Protein AF-A0A3B9GGD2-F1 (afdb_monomer)

pLDDT: mean 89.33, std 9.9, range [55.78, 98.44]

Secondary structure (DSSP, 8-state):
----SSPPSEEEEEEEEEEPPSS--EEE-TT-HHHHHHHHHHHHHHHTTSPP-GGGGS-PPEEEEEE-GGG-STT-EEEEE-SSEEEEEESSHHHHHHHHHHHHHHHHHHTTEEEEEEEEE--SSS------

Sequence (132 aa):
MYGLIPLPLQIHERKGRLALPANPLIEAAPGLEAERDLLQGWLRSALDKAPPTAVDSVPGPAIRLELDPSVGASEAYALSIGPDAVLLRGADAAGVARGAATLYQLALSEGRELPCLDIADAPRFAWRGFML

Structure (mmCIF, N/CA/C/O backbone):
data_AF-A0A3B9GGD2-F1
#
_entry.id   AF-A0A3B9GGD2-F1
#
loop_
_atom_site.group_PDB
_atom_site.id
_atom_site.type_symbol
_atom_site.label_atom_id
_atom_site.label_alt_id
_atom_site.label_comp_id
_atom_site.label_asym_id
_atom_site.label_entity_id
_atom_site.label_seq_id
_atom_site.pdbx_PDB_ins_code
_atom_site.Cartn_x
_atom_site.Cartn_y
_atom_site.Cartn_z
_atom_site.occupancy
_atom_site.B_iso_or_equiv
_atom_site.auth_seq_id
_atom_site.auth_comp_id
_atom_site.auth_asym_id
_atom_site.auth_atom_id
_atom_site.pdbx_PDB_model_num
ATOM 1 N N . MET A 1 1 ? -17.920 2.023 -1.122 1.00 60.16 1 MET A N 1
ATOM 2 C CA . MET A 1 1 ? -16.945 2.218 -2.219 1.00 60.16 1 MET A CA 1
ATOM 3 C C . MET A 1 1 ? -15.860 3.140 -1.683 1.00 60.16 1 MET A C 1
ATOM 5 O O . MET A 1 1 ? -16.203 4.236 -1.267 1.00 60.16 1 MET A O 1
ATOM 9 N N . TYR A 1 2 ? -14.605 2.687 -1.629 1.00 75.94 2 TYR A N 1
ATOM 10 C CA . TYR A 1 2 ? -13.500 3.294 -0.856 1.00 75.94 2 TYR A CA 1
ATOM 11 C C . TYR A 1 2 ? -12.937 4.627 -1.393 1.00 75.94 2 TYR A C 1
ATOM 13 O O . TYR A 1 2 ? -11.837 5.020 -1.031 1.00 75.94 2 TYR A O 1
ATOM 21 N N . GLY A 1 3 ? -13.651 5.313 -2.293 1.00 82.31 3 GLY A N 1
ATOM 22 C CA . GLY A 1 3 ? -13.265 6.644 -2.785 1.00 82.31 3 GLY A CA 1
ATOM 23 C C . GLY A 1 3 ? -11.907 6.738 -3.497 1.00 82.31 3 GLY A C 1
ATOM 24 O O . GLY A 1 3 ? -11.408 7.847 -3.653 1.00 82.31 3 GLY A O 1
ATOM 25 N N . LEU A 1 4 ? -11.316 5.611 -3.918 1.00 86.50 4 LEU A N 1
ATOM 26 C CA . LEU A 1 4 ? -9.989 5.575 -4.534 1.00 86.50 4 LEU A CA 1
ATOM 27 C C . LEU A 1 4 ? -9.993 6.223 -5.916 1.00 86.50 4 LEU A C 1
ATOM 29 O O . LEU A 1 4 ? -10.792 5.862 -6.786 1.00 86.50 4 LEU A O 1
ATOM 33 N N . ILE A 1 5 ? -9.077 7.170 -6.109 1.00 86.94 5 ILE A N 1
ATOM 34 C CA . ILE A 1 5 ? -8.894 7.880 -7.370 1.00 86.94 5 ILE A CA 1
ATOM 35 C C . ILE A 1 5 ? -7.399 7.902 -7.726 1.00 86.94 5 ILE A C 1
ATOM 37 O O . ILE A 1 5 ? -6.600 8.472 -6.979 1.00 86.94 5 ILE A O 1
ATOM 41 N N . PRO A 1 6 ? -7.009 7.380 -8.904 1.00 87.56 6 PRO A N 1
ATOM 42 C CA . PRO A 1 6 ? -7.816 6.594 -9.847 1.00 87.56 6 PRO A CA 1
ATOM 43 C C . PRO A 1 6 ? -8.337 5.279 -9.243 1.00 87.56 6 PRO A C 1
ATOM 45 O O . PRO A 1 6 ? -7.785 4.793 -8.261 1.00 87.56 6 PRO A O 1
ATOM 48 N N . LEU A 1 7 ? -9.385 4.698 -9.838 1.00 88.62 7 LEU A N 1
ATOM 49 C CA . LEU A 1 7 ? -9.885 3.391 -9.409 1.00 88.62 7 LEU A CA 1
ATOM 50 C C . LEU A 1 7 ? -8.860 2.301 -9.782 1.00 88.62 7 LEU A C 1
ATOM 52 O O . LEU A 1 7 ? -8.543 2.189 -10.971 1.00 88.62 7 LEU A O 1
ATOM 56 N N . PRO A 1 8 ? -8.383 1.496 -8.815 1.00 91.00 8 PRO A N 1
ATOM 57 C CA . PRO A 1 8 ? -7.488 0.379 -9.086 1.00 91.00 8 PRO A CA 1
ATOM 58 C C . PRO A 1 8 ? -8.088 -0.649 -10.043 1.00 91.00 8 PRO A C 1
ATOM 60 O O . PRO A 1 8 ? -9.307 -0.842 -10.079 1.00 91.00 8 PRO A O 1
ATOM 63 N N . LEU A 1 9 ? -7.226 -1.368 -10.765 1.00 92.00 9 LEU A N 1
ATOM 64 C CA . LEU A 1 9 ? -7.653 -2.460 -11.646 1.00 92.00 9 LEU A CA 1
ATOM 65 C C . LEU A 1 9 ? -8.409 -3.572 -10.904 1.00 92.00 9 LEU A C 1
ATOM 67 O O . LEU A 1 9 ? -9.387 -4.098 -11.438 1.00 92.00 9 LEU A O 1
ATOM 71 N N . GLN A 1 10 ? -7.960 -3.948 -9.704 1.00 94.12 10 GLN A N 1
ATOM 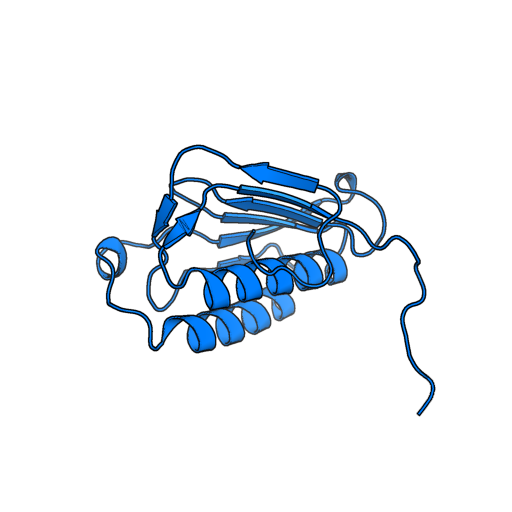72 C CA . GLN A 1 10 ? -8.587 -4.989 -8.890 1.00 94.12 10 GLN A CA 1
ATOM 73 C C . GLN A 1 10 ? -8.612 -4.597 -7.414 1.00 94.12 10 GLN A C 1
ATOM 75 O O . GLN A 1 10 ? -7.613 -4.127 -6.875 1.00 94.12 10 GLN A O 1
ATOM 80 N N . ILE A 1 11 ? -9.751 -4.838 -6.759 1.00 94.88 11 ILE A N 1
ATOM 81 C CA . ILE A 1 11 ? -9.921 -4.734 -5.306 1.00 94.88 11 ILE A CA 1
ATOM 82 C C . ILE A 1 11 ? -10.711 -5.956 -4.841 1.00 94.88 11 ILE A C 1
ATOM 84 O O . ILE A 1 11 ? -11.819 -6.198 -5.323 1.00 94.88 11 ILE A O 1
ATOM 88 N N . HIS A 1 12 ? -10.168 -6.696 -3.881 1.00 94.94 12 HIS A N 1
ATOM 89 C CA . HIS A 1 12 ? -10.846 -7.793 -3.206 1.00 94.94 12 HIS A CA 1
ATOM 90 C C . HIS A 1 12 ? -10.941 -7.508 -1.712 1.00 94.94 12 HIS A C 1
ATOM 92 O O . HIS A 1 12 ? -9.933 -7.333 -1.030 1.00 94.94 12 HIS A O 1
ATOM 98 N N . GLU A 1 13 ? -12.166 -7.485 -1.195 1.00 93.50 13 GLU A N 1
ATOM 99 C CA . GLU A 1 13 ? -12.402 -7.344 0.237 1.00 93.50 13 GLU A CA 1
ATOM 100 C C . GLU A 1 13 ? -12.120 -8.659 0.966 1.00 93.50 13 GLU A C 1
ATOM 102 O O . GLU A 1 13 ? -12.564 -9.737 0.559 1.00 93.50 13 GLU A O 1
ATOM 107 N N . ARG A 1 14 ? -11.399 -8.563 2.081 1.00 92.81 14 ARG A N 1
ATOM 108 C CA . ARG A 1 14 ? -11.162 -9.665 3.009 1.00 92.81 14 ARG A CA 1
ATOM 109 C C . ARG A 1 14 ? -11.870 -9.393 4.331 1.00 92.81 14 ARG A C 1
ATOM 111 O O . ARG A 1 14 ? -12.170 -8.262 4.697 1.00 92.81 14 ARG A O 1
ATOM 118 N N . LYS A 1 15 ? -12.155 -10.464 5.073 1.00 90.44 15 LYS A N 1
ATOM 119 C CA . LYS A 1 15 ? -12.754 -10.338 6.406 1.00 90.44 15 LYS A CA 1
ATOM 120 C C . LYS A 1 15 ? -11.738 -9.743 7.379 1.00 90.44 15 LYS A C 1
ATOM 122 O O . LYS A 1 15 ? -10.623 -10.248 7.481 1.00 90.44 15 LYS A O 1
ATOM 127 N N . GLY A 1 16 ? -12.172 -8.741 8.134 1.00 90.75 16 GLY A N 1
ATOM 128 C CA . GLY A 1 16 ? -11.392 -8.124 9.203 1.00 90.75 16 GLY A CA 1
ATOM 129 C C . GLY A 1 16 ? -11.084 -6.655 8.947 1.00 90.75 16 GLY A C 1
ATOM 130 O O . GLY A 1 16 ? -11.404 -6.102 7.892 1.00 90.75 16 GLY A O 1
ATOM 131 N N . ARG A 1 17 ? -10.482 -6.036 9.958 1.00 90.44 17 ARG A N 1
ATOM 132 C CA . ARG A 1 17 ? -9.943 -4.683 9.903 1.00 90.44 17 ARG A CA 1
ATOM 133 C C . ARG A 1 17 ? -8.564 -4.669 10.543 1.00 90.44 17 ARG A C 1
ATOM 135 O O . ARG A 1 17 ? -8.292 -5.473 11.432 1.00 90.44 17 ARG A O 1
ATOM 142 N N . LEU A 1 18 ? -7.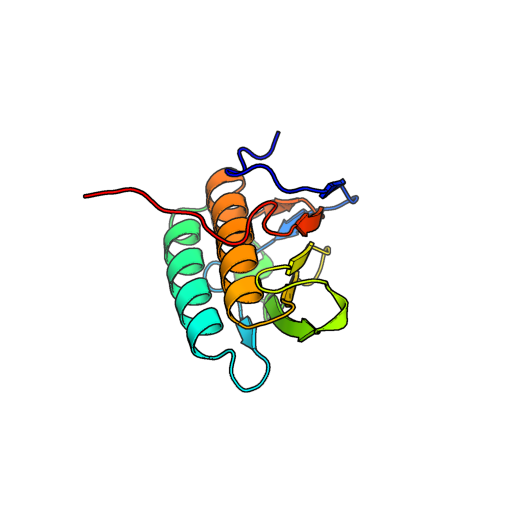733 -3.757 10.067 1.00 90.25 18 LEU A N 1
ATOM 143 C CA . LEU A 1 18 ? -6.423 -3.448 10.597 1.00 90.25 18 LEU A CA 1
ATOM 144 C C . LEU A 1 18 ? -6.478 -2.108 11.323 1.00 90.25 18 LEU A C 1
ATOM 146 O O . LEU A 1 18 ? -6.752 -1.073 10.713 1.00 90.25 18 LEU A O 1
ATOM 150 N N . ALA A 1 19 ? -6.137 -2.138 12.604 1.00 89.50 19 ALA A N 1
ATOM 151 C CA . ALA A 1 19 ? -5.945 -0.946 13.409 1.00 89.50 19 ALA A CA 1
ATOM 152 C C . ALA A 1 19 ? -4.524 -0.397 13.202 1.00 89.50 19 ALA A C 1
ATOM 154 O O . ALA A 1 19 ? -3.545 -1.049 13.566 1.00 89.50 19 ALA A O 1
ATOM 155 N N . LEU A 1 20 ? -4.394 0.808 12.647 1.00 87.31 20 LEU A N 1
ATOM 156 C CA . LEU A 1 20 ? -3.126 1.527 12.544 1.00 87.31 20 LEU A CA 1
ATOM 157 C C . LEU A 1 20 ? -2.908 2.426 13.774 1.00 87.31 20 LEU A C 1
ATOM 159 O O . LEU A 1 20 ? -3.826 3.154 14.171 1.00 87.31 20 LEU A O 1
ATOM 163 N N . PRO A 1 21 ? -1.702 2.421 14.374 1.00 85.81 21 PRO A N 1
ATOM 164 C CA . PRO A 1 21 ? -1.342 3.389 15.403 1.00 85.81 21 PRO A CA 1
ATOM 165 C C . PRO A 1 21 ? -1.155 4.778 14.780 1.00 85.81 21 PRO A C 1
ATOM 167 O O . PRO A 1 21 ? -1.034 4.921 13.561 1.00 85.81 21 PRO A O 1
ATOM 170 N N . ALA A 1 22 ? -1.061 5.813 15.616 1.00 82.69 22 ALA A N 1
ATOM 171 C CA . ALA A 1 22 ? -0.828 7.185 15.147 1.00 82.69 22 ALA A CA 1
ATOM 172 C C . ALA A 1 22 ? 0.456 7.331 14.303 1.00 82.69 22 ALA A C 1
ATOM 174 O O . ALA A 1 22 ? 0.532 8.168 13.403 1.00 82.69 22 ALA A O 1
ATOM 175 N N . ASN A 1 23 ? 1.467 6.512 14.603 1.00 84.81 23 ASN A N 1
ATOM 176 C CA . ASN A 1 23 ? 2.745 6.488 13.907 1.00 84.81 23 ASN A CA 1
ATOM 177 C C . ASN A 1 23 ? 3.139 5.034 13.586 1.00 84.81 23 ASN A C 1
ATOM 179 O O . ASN A 1 23 ? 3.837 4.407 14.386 1.00 84.81 23 ASN A O 1
ATOM 183 N N . PRO A 1 24 ? 2.662 4.471 12.461 1.00 86.56 24 PRO A N 1
ATOM 184 C CA . PRO A 1 24 ? 2.970 3.095 12.090 1.00 86.56 24 PRO A CA 1
ATOM 185 C C . PRO A 1 24 ? 4.454 2.931 11.761 1.00 86.56 24 PRO A C 1
ATOM 187 O O . PRO A 1 24 ? 5.097 3.851 11.250 1.00 86.56 24 PRO A O 1
ATOM 190 N N . LEU A 1 25 ? 4.989 1.747 12.064 1.00 89.31 25 LEU A N 1
ATOM 191 C CA . LEU A 1 25 ? 6.336 1.355 11.669 1.00 89.31 25 LEU A CA 1
ATOM 192 C C . LEU A 1 25 ? 6.319 0.931 10.200 1.00 89.31 25 LEU A C 1
ATOM 194 O O . LEU A 1 25 ? 5.560 0.036 9.820 1.00 89.31 25 LEU A O 1
ATOM 198 N N . ILE A 1 26 ? 7.177 1.556 9.396 1.00 93.44 26 ILE A N 1
ATOM 199 C CA . ILE A 1 26 ? 7.342 1.227 7.983 1.00 93.44 26 ILE A CA 1
ATOM 200 C C . ILE A 1 26 ? 8.731 0.624 7.775 1.00 93.44 26 ILE A C 1
ATOM 202 O O . ILE A 1 26 ? 9.752 1.300 7.910 1.00 93.44 26 ILE A O 1
ATOM 206 N N . GLU A 1 27 ? 8.756 -0.660 7.443 1.00 94.06 27 GLU A N 1
ATOM 207 C CA . GLU A 1 27 ? 9.948 -1.396 7.035 1.00 94.06 27 GLU A CA 1
ATOM 208 C C . GLU A 1 27 ? 10.058 -1.328 5.513 1.00 94.06 27 GLU A C 1
ATOM 210 O O . GLU A 1 27 ? 9.092 -1.602 4.804 1.00 94.06 27 GLU A O 1
ATOM 215 N N . ALA A 1 28 ? 11.228 -0.973 4.994 1.00 94.56 28 ALA A N 1
ATOM 216 C CA . ALA A 1 28 ? 11.454 -0.874 3.560 1.00 94.56 28 ALA A CA 1
ATOM 217 C C . ALA A 1 28 ? 12.667 -1.702 3.149 1.00 94.56 28 ALA A C 1
ATOM 219 O O . ALA A 1 28 ? 13.688 -1.706 3.841 1.00 94.56 28 ALA A O 1
ATOM 220 N N . ALA A 1 29 ? 12.547 -2.404 2.023 1.00 93.81 29 ALA A N 1
ATOM 221 C CA . ALA A 1 29 ? 13.679 -3.048 1.376 1.00 93.81 29 ALA A CA 1
ATOM 222 C C . ALA A 1 29 ? 14.730 -2.000 0.938 1.00 93.81 29 ALA A C 1
ATOM 224 O O . ALA A 1 29 ? 14.379 -0.835 0.722 1.00 93.81 29 ALA A O 1
ATOM 225 N N . PRO A 1 30 ? 16.011 -2.389 0.78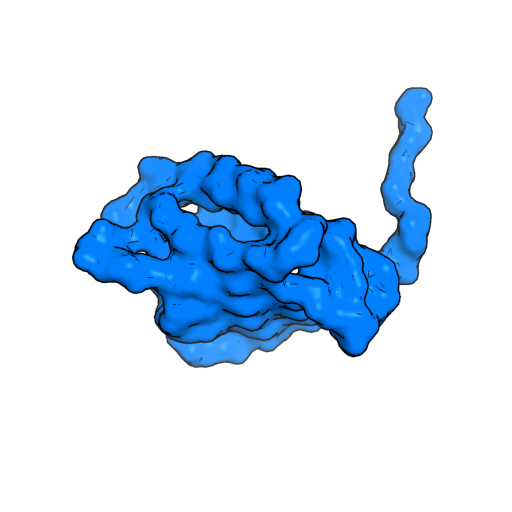4 1.00 93.06 30 PRO A N 1
ATOM 226 C CA . PRO A 1 30 ? 17.061 -1.471 0.343 1.00 93.06 30 PRO A CA 1
ATOM 227 C C . PRO A 1 30 ? 16.705 -0.782 -0.981 1.00 93.06 30 PRO A C 1
ATOM 229 O O . PRO A 1 30 ? 16.321 -1.455 -1.939 1.00 93.06 30 PRO A O 1
ATOM 232 N N . GLY A 1 31 ? 16.859 0.542 -1.042 1.00 93.25 31 GLY A N 1
ATOM 233 C CA . GLY A 1 31 ? 16.524 1.348 -2.221 1.00 93.25 31 GLY A CA 1
ATOM 234 C C . GLY A 1 31 ? 15.096 1.907 -2.248 1.00 93.25 31 GLY A C 1
ATOM 235 O O . GLY A 1 31 ? 14.741 2.552 -3.231 1.00 93.25 31 GLY A O 1
ATOM 236 N N . LEU A 1 32 ? 14.292 1.672 -1.203 1.00 96.38 32 LEU A N 1
ATOM 237 C CA . LEU A 1 32 ? 12.942 2.234 -1.021 1.00 96.38 32 LEU A CA 1
ATOM 238 C C . LEU A 1 32 ? 12.863 3.244 0.140 1.00 96.38 32 LEU A C 1
ATOM 240 O O . LEU A 1 32 ? 11.796 3.491 0.708 1.00 96.38 32 LEU A O 1
ATOM 244 N N . GLU A 1 33 ? 13.997 3.807 0.562 1.00 96.00 33 GLU A N 1
ATOM 245 C CA . GLU A 1 33 ? 14.061 4.713 1.712 1.00 96.00 33 GLU A CA 1
ATOM 246 C C . GLU A 1 33 ? 13.260 6.001 1.469 1.00 96.00 33 GLU A C 1
ATOM 248 O O . GLU A 1 33 ? 12.613 6.510 2.387 1.00 96.00 33 GLU A O 1
ATOM 253 N N . ALA A 1 34 ? 13.250 6.497 0.229 1.00 96.25 34 ALA A N 1
ATOM 254 C CA . ALA A 1 34 ? 12.485 7.679 -0.154 1.00 96.25 34 ALA A CA 1
ATOM 255 C C . ALA A 1 34 ? 10.971 7.420 -0.094 1.00 96.25 34 ALA A C 1
ATOM 257 O O . ALA A 1 34 ? 10.226 8.231 0.457 1.00 96.25 34 ALA A O 1
ATOM 258 N N . GLU A 1 35 ? 10.515 6.276 -0.608 1.00 97.38 35 GLU A N 1
ATOM 259 C CA . GLU A 1 35 ? 9.111 5.859 -0.580 1.00 97.38 35 GLU A CA 1
ATOM 260 C C . GLU A 1 35 ? 8.631 5.625 0.854 1.00 97.38 35 GLU A C 1
ATOM 262 O O . GLU A 1 35 ? 7.515 6.022 1.200 1.00 97.38 35 GLU A O 1
ATOM 267 N N . ARG A 1 36 ? 9.488 5.049 1.708 1.00 95.94 36 ARG A N 1
ATOM 268 C CA . ARG A 1 36 ? 9.233 4.923 3.148 1.00 95.94 36 ARG A CA 1
ATOM 269 C C . ARG A 1 36 ? 8.991 6.286 3.786 1.00 95.94 36 ARG A C 1
ATOM 271 O O . ARG A 1 36 ? 7.984 6.459 4.465 1.00 95.94 36 ARG A O 1
ATOM 278 N N . ASP A 1 37 ? 9.896 7.241 3.587 1.00 95.81 37 ASP A N 1
ATOM 279 C CA . ASP A 1 37 ? 9.813 8.561 4.229 1.00 95.81 37 ASP A CA 1
ATOM 280 C C . ASP A 1 37 ? 8.603 9.362 3.760 1.00 95.81 37 ASP A C 1
ATOM 282 O O . ASP A 1 37 ? 7.912 10.003 4.559 1.00 95.81 37 ASP A O 1
ATOM 286 N N . LEU A 1 38 ? 8.310 9.272 2.466 1.00 96.19 38 LEU A N 1
ATOM 287 C CA . LEU A 1 38 ? 7.127 9.857 1.859 1.00 96.19 38 LEU A CA 1
ATOM 288 C C . LEU A 1 38 ? 5.844 9.259 2.454 1.00 96.19 38 LEU A C 1
ATOM 290 O O . LEU A 1 38 ? 4.975 10.012 2.906 1.00 96.19 38 LEU A O 1
ATOM 294 N N . LEU A 1 39 ? 5.748 7.929 2.547 1.00 95.94 39 LEU A N 1
ATOM 295 C CA . LEU A 1 39 ? 4.593 7.265 3.150 1.00 95.94 39 LEU A CA 1
ATOM 296 C C . LEU A 1 39 ? 4.466 7.588 4.645 1.00 95.94 39 LEU A C 1
ATOM 298 O O . LEU A 1 39 ? 3.360 7.858 5.113 1.00 95.94 39 LEU A O 1
ATOM 302 N N . GLN A 1 40 ? 5.577 7.634 5.388 1.00 94.25 40 GLN A N 1
ATOM 303 C CA . GLN A 1 40 ? 5.579 8.006 6.804 1.00 94.25 40 GLN A CA 1
ATOM 304 C C . GLN A 1 40 ? 5.000 9.411 7.003 1.00 94.25 40 GLN A C 1
ATOM 306 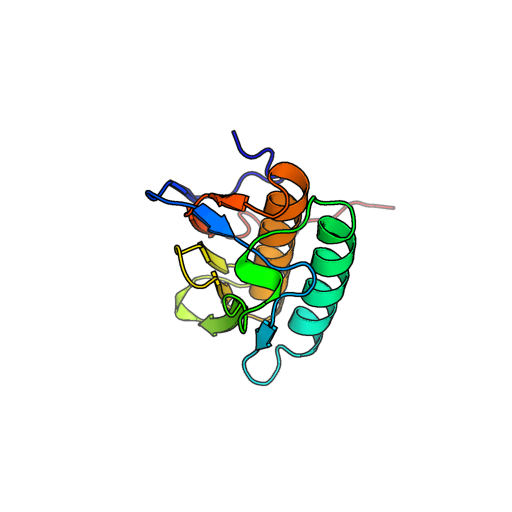O O . GLN A 1 40 ? 4.148 9.621 7.868 1.00 94.25 40 GLN A O 1
ATOM 311 N N . GLY A 1 41 ? 5.439 10.378 6.191 1.00 94.12 41 GLY A N 1
ATOM 312 C CA . GLY A 1 41 ? 4.949 11.754 6.246 1.00 94.12 41 GLY A CA 1
ATOM 313 C C . GLY A 1 41 ? 3.452 11.854 5.951 1.00 94.12 41 GLY A C 1
ATOM 314 O O . GLY A 1 41 ? 2.719 12.529 6.680 1.00 94.12 41 GLY A O 1
ATOM 315 N N . TRP A 1 42 ? 2.991 11.143 4.921 1.00 95.00 42 TRP A N 1
ATOM 316 C CA . TRP A 1 42 ? 1.584 11.090 4.532 1.00 95.00 42 TRP A CA 1
ATOM 317 C C . TRP A 1 42 ? 0.697 10.442 5.594 1.00 95.00 42 TRP A C 1
ATOM 319 O O . TRP A 1 42 ? -0.292 11.051 6.006 1.00 95.00 42 TRP A O 1
ATOM 329 N N . LEU A 1 43 ? 1.060 9.258 6.094 1.00 92.62 43 LEU A N 1
ATOM 330 C CA . LEU A 1 43 ? 0.275 8.563 7.117 1.00 92.62 43 LEU A CA 1
ATOM 331 C C . LEU A 1 43 ? 0.227 9.350 8.420 1.00 92.62 43 LEU A C 1
ATOM 333 O O . LEU A 1 43 ? -0.852 9.511 8.982 1.00 92.62 43 LEU A O 1
ATOM 337 N N . ARG A 1 44 ? 1.349 9.935 8.856 1.00 90.38 44 ARG A N 1
ATOM 338 C CA . ARG A 1 44 ? 1.349 10.807 10.035 1.00 90.38 44 ARG A CA 1
ATOM 339 C C . ARG A 1 44 ? 0.359 11.955 9.854 1.00 90.38 44 ARG A C 1
ATOM 341 O O . ARG A 1 44 ? -0.441 12.212 10.742 1.00 90.38 44 ARG A O 1
ATOM 348 N N . SER A 1 45 ? 0.364 12.607 8.690 1.00 90.31 45 SER A N 1
ATOM 349 C CA . SER A 1 45 ? -0.569 13.702 8.410 1.00 90.31 45 SER A CA 1
ATOM 350 C C . SER A 1 45 ? -2.035 13.259 8.330 1.00 90.31 45 SER A C 1
ATOM 352 O O . SER A 1 45 ? -2.906 14.050 8.689 1.00 90.31 45 SER A O 1
ATOM 354 N N . ALA A 1 46 ? -2.330 12.057 7.829 1.00 89.50 46 ALA A N 1
ATOM 355 C CA . ALA A 1 46 ? -3.698 11.536 7.765 1.00 89.50 46 ALA A CA 1
ATOM 356 C C . ALA A 1 46 ? -4.229 11.121 9.146 1.00 89.50 46 ALA A C 1
ATOM 358 O O . ALA A 1 46 ? -5.395 11.357 9.454 1.00 89.50 46 ALA A O 1
ATOM 359 N N . LEU A 1 47 ? -3.381 10.509 9.977 1.00 87.69 47 LEU A N 1
ATOM 360 C CA . LEU A 1 47 ? -3.798 9.837 11.211 1.00 87.69 47 LEU A CA 1
ATOM 361 C C . LEU A 1 47 ? -3.701 10.713 12.472 1.00 87.69 47 LEU A C 1
ATOM 363 O O . LEU A 1 47 ? -4.263 10.338 13.506 1.00 87.69 47 LEU A O 1
ATOM 367 N N . ASP A 1 48 ? -3.045 11.878 12.399 1.00 84.00 48 ASP A N 1
ATOM 368 C CA . ASP A 1 48 ? -2.838 12.807 13.528 1.00 84.00 48 ASP A CA 1
ATOM 369 C C . ASP A 1 48 ? -4.151 13.245 14.203 1.00 84.00 48 ASP A C 1
ATOM 371 O O . ASP A 1 48 ? -4.223 13.407 15.417 1.00 84.00 48 ASP A O 1
ATOM 375 N N . LYS A 1 49 ? -5.231 13.376 13.424 1.00 74.69 49 LYS A N 1
ATOM 376 C CA . LYS A 1 49 ? -6.550 13.821 13.913 1.00 74.69 49 LYS A CA 1
ATOM 377 C C . LYS A 1 49 ? -7.534 12.683 14.184 1.00 74.69 49 LYS A C 1
ATOM 379 O O . LYS A 1 49 ? -8.663 12.944 14.596 1.00 74.69 49 LYS A O 1
ATOM 384 N N . ALA A 1 50 ? -7.143 11.442 13.913 1.00 74.69 50 ALA A N 1
ATOM 385 C CA . ALA A 1 50 ? -8.005 10.289 14.124 1.00 74.69 50 ALA A CA 1
ATOM 386 C C . ALA A 1 50 ? -8.023 9.885 15.614 1.00 74.69 50 ALA A C 1
ATOM 388 O O . ALA A 1 50 ? -7.024 10.083 16.310 1.00 74.69 50 ALA A O 1
ATOM 389 N N . PRO A 1 51 ? -9.147 9.342 16.122 1.00 74.44 51 PRO A N 1
ATOM 390 C CA . PRO A 1 51 ? -9.260 8.933 17.520 1.00 74.44 51 PRO A CA 1
ATOM 391 C C . PRO A 1 51 ? -8.198 7.878 17.884 1.00 74.44 51 PRO A C 1
ATOM 393 O O . PRO A 1 51 ? -7.816 7.092 17.019 1.00 74.44 51 PRO A O 1
ATOM 396 N N . PRO A 1 52 ? -7.719 7.847 19.141 1.00 69.56 52 PRO A N 1
ATOM 397 C CA . PRO A 1 52 ? -6.721 6.879 19.587 1.00 69.56 52 PRO A CA 1
ATOM 398 C C . PRO A 1 52 ? -7.220 5.440 19.450 1.00 69.56 52 PRO A C 1
ATOM 400 O O . PRO A 1 52 ? -8.406 5.164 19.648 1.00 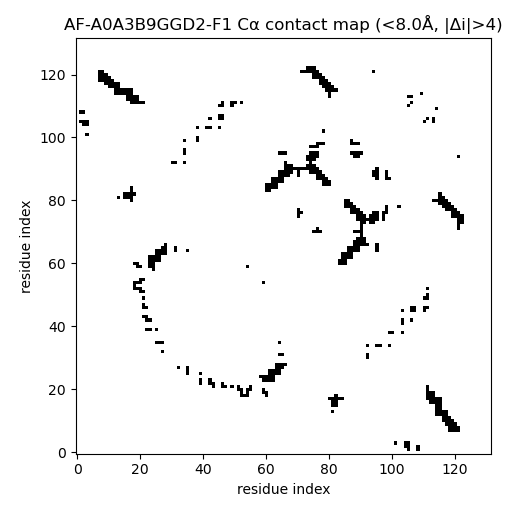69.56 52 PRO A O 1
ATOM 403 N N . THR A 1 53 ? -6.298 4.523 19.158 1.00 68.50 53 THR A N 1
ATOM 404 C CA . THR A 1 53 ? -6.605 3.103 18.941 1.00 68.50 53 THR A CA 1
ATOM 405 C C . THR A 1 53 ? -5.841 2.251 19.952 1.00 68.50 53 THR A C 1
ATOM 407 O O . THR A 1 53 ? -4.756 2.619 20.395 1.00 68.50 53 THR A O 1
ATOM 410 N N . ALA A 1 54 ? -6.361 1.071 20.306 1.00 65.69 54 ALA A N 1
ATOM 411 C CA . ALA A 1 54 ? -5.732 0.192 21.303 1.00 65.69 54 ALA A CA 1
ATOM 412 C C . ALA A 1 54 ? -4.300 -0.264 20.931 1.00 65.69 54 ALA A C 1
ATOM 414 O O . ALA A 1 54 ? -3.531 -0.664 21.804 1.00 65.69 54 ALA A O 1
ATOM 415 N N . VAL A 1 55 ? -3.928 -0.173 19.649 1.00 67.31 55 VAL A N 1
ATOM 416 C CA . VAL A 1 55 ? -2.594 -0.511 19.125 1.00 67.31 55 VAL A CA 1
ATOM 417 C C . VAL A 1 55 ? -1.520 0.548 19.397 1.00 67.31 55 VAL A C 1
ATOM 419 O O . VAL A 1 55 ? -0.351 0.273 19.166 1.00 67.31 55 VAL A O 1
ATOM 422 N N . ASP A 1 56 ? -1.863 1.719 19.948 1.00 61.75 56 ASP A N 1
ATOM 423 C CA . ASP A 1 56 ? -0.874 2.753 20.304 1.00 61.75 56 ASP A CA 1
ATOM 424 C C . ASP A 1 56 ? 0.082 2.303 21.446 1.00 61.75 56 ASP A C 1
ATOM 426 O O . ASP A 1 56 ? 1.086 2.960 21.711 1.00 61.75 56 ASP A O 1
ATOM 430 N N . SER A 1 57 ? -0.209 1.180 22.124 1.00 55.78 57 SER A N 1
ATOM 431 C CA . SER A 1 57 ? 0.570 0.631 23.257 1.00 55.78 57 SER A CA 1
ATOM 432 C C . SER A 1 57 ? 1.388 -0.632 22.937 1.00 55.78 57 SER A C 1
ATOM 434 O O . SER A 1 57 ? 2.080 -1.153 23.811 1.00 55.78 57 SER A O 1
ATOM 436 N N . VAL A 1 58 ? 1.304 -1.149 21.711 1.00 58.91 58 VAL A N 1
ATOM 437 C CA . VAL A 1 58 ? 2.000 -2.365 21.249 1.00 58.91 58 VAL A CA 1
ATOM 438 C C . VAL A 1 58 ? 2.834 -1.972 20.025 1.00 58.91 58 VAL A C 1
ATOM 440 O O . VAL A 1 58 ? 2.426 -1.051 19.319 1.00 58.91 58 VAL A O 1
ATOM 443 N N . PRO A 1 59 ? 3.996 -2.597 19.740 1.00 56.19 59 PRO A N 1
ATOM 444 C CA . PRO A 1 59 ? 4.638 -2.442 18.435 1.00 56.19 59 PRO A CA 1
ATOM 445 C C . PRO A 1 59 ? 3.605 -2.742 17.343 1.00 56.19 59 PRO A C 1
ATOM 447 O O . PRO A 1 59 ? 3.157 -3.878 17.199 1.00 56.19 59 PRO A O 1
ATOM 450 N N . GLY A 1 60 ? 3.145 -1.680 16.680 1.00 60.19 60 GLY A N 1
ATOM 451 C CA . GLY A 1 60 ? 2.006 -1.731 15.775 1.00 60.19 60 GLY A CA 1
ATOM 452 C C . GLY A 1 60 ? 2.271 -2.604 14.548 1.00 60.19 60 GLY A C 1
ATOM 453 O O . GLY A 1 60 ? 3.416 -2.985 14.292 1.00 60.19 60 GLY A O 1
ATOM 454 N N . PRO A 1 61 ? 1.222 -2.911 13.773 1.00 65.88 61 PRO A N 1
ATOM 455 C CA . PRO A 1 61 ? 1.346 -3.692 12.551 1.00 65.88 61 PRO A CA 1
ATOM 456 C C . PRO A 1 61 ? 2.404 -3.093 11.622 1.00 65.88 61 PRO A C 1
ATOM 458 O O . PRO A 1 61 ? 2.377 -1.897 11.319 1.00 65.88 61 PRO A O 1
ATOM 461 N N . ALA A 1 62 ? 3.345 -3.929 11.183 1.00 81.62 62 ALA A N 1
ATOM 462 C CA . ALA A 1 62 ? 4.406 -3.500 10.285 1.00 81.62 62 ALA A CA 1
ATOM 463 C C . ALA A 1 62 ? 3.830 -3.263 8.885 1.00 81.62 62 ALA A C 1
ATOM 465 O O . ALA A 1 62 ? 3.163 -4.134 8.316 1.00 81.62 62 ALA A O 1
ATOM 466 N N . ILE A 1 63 ? 4.103 -2.085 8.330 1.00 94.12 63 ILE A N 1
ATOM 467 C CA . ILE A 1 63 ? 3.913 -1.812 6.909 1.00 94.12 63 ILE A CA 1
ATOM 468 C C . ILE A 1 63 ? 5.227 -2.169 6.223 1.00 94.12 63 ILE A C 1
ATOM 470 O O . ILE A 1 63 ? 6.250 -1.552 6.507 1.00 94.12 63 ILE A O 1
ATOM 474 N N . ARG A 1 64 ? 5.216 -3.164 5.339 1.00 96.69 64 ARG A N 1
ATOM 475 C CA . ARG A 1 64 ? 6.410 -3.615 4.616 1.00 96.69 64 ARG A CA 1
ATOM 476 C C . ARG A 1 64 ? 6.376 -3.166 3.169 1.00 96.69 64 ARG A C 1
ATOM 478 O O . ARG A 1 64 ? 5.397 -3.428 2.471 1.00 96.69 64 ARG A O 1
ATOM 485 N N . LEU A 1 65 ? 7.452 -2.523 2.733 1.00 97.81 65 LEU A N 1
ATOM 486 C CA . LEU A 1 65 ? 7.676 -2.101 1.356 1.00 97.81 65 LEU A CA 1
ATOM 487 C C . LEU A 1 65 ? 8.718 -3.014 0.712 1.00 97.81 65 LEU A C 1
ATOM 489 O O . LEU A 1 65 ? 9.855 -3.099 1.178 1.00 97.81 65 LEU A O 1
ATOM 493 N N . GLU A 1 66 ? 8.330 -3.684 -0.365 1.00 97.62 66 GLU A N 1
ATOM 494 C CA . GLU A 1 66 ? 9.160 -4.652 -1.079 1.00 97.62 66 GLU A CA 1
ATOM 495 C C . GLU A 1 66 ? 9.190 -4.344 -2.582 1.00 97.62 66 GLU A C 1
ATOM 497 O O . GLU A 1 66 ? 8.217 -3.856 -3.164 1.00 97.62 66 GLU A O 1
ATOM 502 N N . LEU A 1 67 ? 10.315 -4.672 -3.219 1.00 97.50 67 LEU A N 1
ATOM 503 C CA . LEU A 1 67 ? 10.422 -4.730 -4.672 1.00 97.50 67 LEU A CA 1
ATOM 504 C C . LEU A 1 67 ? 10.168 -6.160 -5.132 1.00 97.50 67 LEU A C 1
ATOM 506 O O . LEU A 1 67 ? 10.836 -7.092 -4.686 1.00 97.50 67 LEU A O 1
ATOM 510 N N . ASP A 1 68 ? 9.229 -6.315 -6.053 1.00 96.69 68 ASP A N 1
ATOM 511 C CA . ASP A 1 68 ? 8.916 -7.590 -6.678 1.00 96.69 68 ASP A CA 1
ATOM 512 C C . ASP A 1 68 ? 8.612 -7.365 -8.167 1.00 96.69 68 ASP A C 1
ATOM 514 O O . ASP A 1 68 ? 7.477 -7.048 -8.534 1.00 96.69 68 ASP A O 1
ATOM 518 N N . PRO A 1 69 ? 9.611 -7.551 -9.051 1.00 93.12 69 PRO A N 1
ATOM 519 C CA . PRO A 1 69 ? 9.432 -7.396 -10.492 1.00 93.12 69 PRO A CA 1
ATOM 520 C C . PRO A 1 69 ? 8.374 -8.331 -11.096 1.00 93.12 69 PRO A C 1
ATOM 522 O O . PRO A 1 69 ? 7.934 -8.101 -12.220 1.00 93.12 69 PRO A O 1
ATOM 525 N N . SER A 1 70 ? 7.957 -9.389 -10.388 1.00 94.44 70 SER A N 1
ATOM 526 C CA . SER A 1 70 ? 6.905 -10.296 -10.861 1.00 94.44 70 SER A CA 1
ATOM 527 C C . SER A 1 70 ? 5.492 -9.718 -10.722 1.00 94.44 70 SER A C 1
ATOM 529 O O . SER A 1 70 ? 4.563 -10.237 -11.341 1.00 94.44 70 SER A O 1
ATOM 531 N N . VAL A 1 71 ? 5.331 -8.616 -9.977 1.00 92.56 71 VAL A N 1
ATOM 532 C CA . VAL A 1 71 ? 4.051 -7.907 -9.804 1.00 92.56 71 VAL A CA 1
ATOM 533 C C . VAL A 1 71 ? 3.514 -7.367 -11.130 1.00 92.56 71 VAL A C 1
ATOM 535 O O . VAL A 1 71 ? 2.299 -7.324 -11.324 1.00 92.56 71 VAL A O 1
ATOM 538 N N . GLY A 1 72 ? 4.388 -6.978 -12.063 1.00 92.50 72 GLY A N 1
ATOM 539 C CA . GLY A 1 72 ? 3.961 -6.550 -13.391 1.00 92.50 72 GLY A CA 1
ATOM 540 C C . GLY A 1 72 ? 4.923 -5.593 -14.084 1.00 92.50 72 GLY A C 1
ATOM 541 O O . GLY A 1 72 ? 6.135 -5.639 -13.897 1.00 92.50 72 GLY A O 1
ATOM 542 N N . ALA A 1 73 ? 4.357 -4.738 -14.937 1.00 92.56 73 ALA A N 1
ATOM 543 C CA . ALA A 1 73 ? 5.099 -3.697 -15.640 1.00 92.56 73 ALA A CA 1
ATOM 544 C C . ALA A 1 73 ? 5.531 -2.564 -14.692 1.00 92.56 73 ALA A C 1
ATOM 546 O O . ALA A 1 73 ? 5.109 -2.506 -13.540 1.00 92.56 73 ALA A O 1
ATOM 547 N N . SER A 1 74 ? 6.345 -1.638 -15.203 1.00 93.38 74 SER A N 1
ATOM 548 C CA . SER A 1 74 ? 6.748 -0.438 -14.462 1.00 93.38 74 SER A CA 1
ATOM 549 C C . SER A 1 74 ? 5.540 0.292 -13.859 1.00 93.38 74 SER A C 1
ATOM 551 O O . SER A 1 74 ? 4.468 0.349 -14.467 1.00 93.38 74 SER A O 1
ATOM 553 N N . GLU A 1 75 ? 5.715 0.809 -12.644 1.00 94.38 75 GLU A N 1
ATOM 554 C CA . GLU A 1 75 ? 4.678 1.409 -11.794 1.00 94.38 75 GLU A CA 1
ATOM 555 C C . GLU A 1 75 ? 3.541 0.476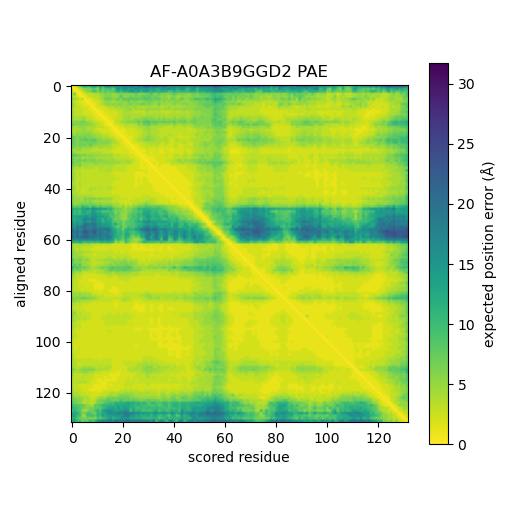 -11.320 1.00 94.38 75 GLU A C 1
ATOM 557 O O . GLU A 1 75 ? 2.616 0.945 -10.649 1.00 94.38 75 GLU A O 1
ATOM 562 N N . ALA A 1 76 ? 3.570 -0.826 -11.628 1.00 96.94 76 ALA A N 1
ATOM 563 C CA . ALA A 1 76 ? 2.604 -1.777 -11.078 1.00 96.94 76 ALA A CA 1
ATOM 564 C C . ALA A 1 76 ? 2.852 -2.027 -9.585 1.00 96.94 76 ALA A C 1
ATOM 566 O O . ALA A 1 76 ? 4.001 -2.060 -9.130 1.00 96.94 76 ALA A O 1
ATOM 567 N N . TYR A 1 77 ? 1.776 -2.247 -8.829 1.00 98.06 77 TYR A N 1
ATOM 568 C CA . TYR A 1 77 ? 1.856 -2.599 -7.416 1.00 98.06 77 TYR A CA 1
ATOM 569 C C . TYR A 1 77 ? 0.777 -3.592 -6.980 1.00 98.06 77 TYR A C 1
ATOM 571 O O . TYR A 1 77 ? -0.304 -3.684 -7.565 1.00 98.06 77 TYR A O 1
ATOM 579 N N . ALA A 1 78 ? 1.081 -4.303 -5.898 1.00 98.06 78 ALA A N 1
ATOM 580 C CA . ALA A 1 78 ? 0.165 -5.142 -5.147 1.00 98.06 78 ALA A CA 1
ATOM 581 C C . ALA A 1 78 ? 0.183 -4.710 -3.673 1.00 98.06 78 ALA A C 1
ATOM 583 O O . ALA A 1 78 ? 1.238 -4.680 -3.038 1.00 98.06 78 ALA A O 1
ATOM 584 N N . LEU A 1 79 ? -0.985 -4.365 -3.137 1.00 98.00 79 LEU A N 1
ATOM 585 C CA . LEU A 1 79 ? -1.186 -3.948 -1.753 1.00 98.00 79 LEU A CA 1
ATOM 586 C C . LEU A 1 79 ? -2.090 -4.957 -1.044 1.00 98.00 79 LEU A C 1
ATOM 588 O O . LEU A 1 79 ? -3.254 -5.116 -1.402 1.00 98.00 79 LEU A O 1
ATOM 592 N N . SER A 1 80 ? -1.562 -5.589 -0.003 1.00 97.62 80 SER A N 1
ATOM 593 C CA . SER A 1 80 ? -2.288 -6.514 0.861 1.00 97.62 80 SER A CA 1
ATOM 594 C C . SER A 1 80 ? -2.389 -5.942 2.270 1.00 97.62 80 SER A C 1
ATOM 596 O O . SER A 1 80 ? -1.382 -5.766 2.952 1.00 97.62 80 SER A O 1
ATOM 598 N N . ILE A 1 81 ? -3.613 -5.696 2.725 1.00 96.06 81 ILE A N 1
ATOM 599 C CA . ILE A 1 81 ? -3.938 -5.286 4.093 1.00 96.06 81 ILE A CA 1
ATOM 600 C C . ILE A 1 81 ? -4.523 -6.509 4.800 1.00 96.06 81 ILE A C 1
ATOM 602 O O . ILE A 1 81 ? -5.638 -6.943 4.503 1.00 96.06 81 ILE A O 1
ATOM 606 N N . GLY A 1 82 ? -3.735 -7.102 5.693 1.00 93.00 82 GLY A N 1
ATOM 607 C CA . GLY A 1 82 ? -4.168 -8.172 6.589 1.00 93.00 82 GLY A CA 1
ATOM 608 C C . GLY A 1 82 ? -4.555 -7.632 7.969 1.00 93.00 82 GLY A C 1
ATOM 609 O O . GLY A 1 82 ? -4.402 -6.442 8.216 1.00 93.00 82 GLY A O 1
ATOM 610 N N . PRO A 1 83 ? -5.012 -8.499 8.889 1.00 88.44 83 PRO A N 1
ATOM 611 C CA . PRO A 1 83 ? -5.406 -8.087 10.240 1.00 88.44 83 PRO A CA 1
ATOM 612 C C . PRO A 1 83 ? -4.228 -7.629 11.116 1.00 88.44 83 PRO A C 1
ATOM 614 O O . PRO A 1 83 ? -4.447 -6.875 12.056 1.00 88.44 83 PRO A O 1
ATOM 617 N N . ASP A 1 84 ? -2.997 -8.045 10.788 1.00 87.12 84 ASP A N 1
ATOM 618 C CA . ASP A 1 84 ? -1.801 -7.801 11.613 1.00 87.12 84 ASP A CA 1
ATOM 619 C C . ASP A 1 84 ? -0.682 -7.030 10.889 1.00 87.12 84 ASP A C 1
ATOM 621 O O . ASP A 1 84 ? 0.311 -6.653 11.509 1.00 87.12 84 ASP A O 1
ATOM 625 N N . ALA A 1 85 ? -0.777 -6.839 9.569 1.00 91.44 85 ALA A N 1
ATOM 626 C CA . ALA A 1 85 ? 0.281 -6.216 8.775 1.00 91.44 85 ALA A CA 1
ATOM 627 C C . ALA A 1 85 ? -0.236 -5.693 7.432 1.00 91.44 85 ALA A C 1
ATOM 629 O O . ALA A 1 85 ? -1.222 -6.200 6.883 1.00 91.44 85 ALA A O 1
ATOM 630 N N . VAL A 1 86 ? 0.497 -4.729 6.873 1.00 96.00 86 VAL A N 1
ATOM 631 C CA . VAL A 1 86 ? 0.335 -4.282 5.487 1.00 96.00 86 VAL A CA 1
ATOM 632 C C . VAL A 1 86 ? 1.570 -4.682 4.699 1.00 96.00 86 VAL A C 1
ATOM 634 O O . VAL A 1 86 ? 2.695 -4.457 5.138 1.00 96.00 86 VAL A O 1
ATOM 637 N N . LEU A 1 87 ? 1.362 -5.239 3.515 1.00 97.31 87 LEU A N 1
ATOM 638 C CA . LEU A 1 87 ? 2.424 -5.563 2.580 1.00 97.31 87 LEU A CA 1
ATOM 639 C C . LEU A 1 87 ? 2.179 -4.840 1.263 1.00 97.31 87 LEU A C 1
ATOM 641 O O . LEU A 1 87 ? 1.139 -5.033 0.635 1.00 97.31 87 LEU A O 1
ATOM 645 N N . LEU A 1 88 ? 3.143 -4.026 0.851 1.00 98.12 88 LEU A N 1
ATOM 646 C CA . LEU A 1 88 ? 3.122 -3.297 -0.405 1.00 98.12 88 LEU A CA 1
ATOM 647 C C . LEU A 1 88 ? 4.317 -3.717 -1.256 1.00 98.12 88 LEU A C 1
ATOM 649 O O . LEU A 1 88 ? 5.469 -3.463 -0.909 1.00 98.12 88 LEU A O 1
ATOM 653 N N . ARG A 1 89 ? 4.018 -4.339 -2.394 1.00 98.44 89 ARG A N 1
ATOM 654 C CA . ARG A 1 89 ? 4.998 -4.741 -3.399 1.00 98.44 89 ARG A CA 1
ATOM 655 C C . ARG A 1 89 ? 4.847 -3.891 -4.642 1.00 98.44 89 ARG A C 1
ATOM 657 O O . ARG A 1 89 ? 3.748 -3.807 -5.181 1.00 98.44 89 ARG A O 1
ATOM 664 N N . GLY A 1 90 ? 5.934 -3.291 -5.106 1.00 97.75 90 GLY A N 1
ATOM 665 C CA . GLY A 1 90 ? 5.991 -2.614 -6.401 1.00 97.75 90 GLY A CA 1
ATOM 666 C C . GLY A 1 90 ? 6.902 -3.359 -7.369 1.00 97.75 90 GLY A C 1
ATOM 667 O O . GLY A 1 90 ? 7.909 -3.929 -6.951 1.00 97.75 90 GLY A O 1
ATOM 668 N N . ALA A 1 91 ? 6.579 -3.321 -8.662 1.00 97.25 91 ALA A N 1
ATOM 669 C CA . ALA A 1 91 ? 7.488 -3.806 -9.705 1.00 97.25 91 ALA A CA 1
ATOM 670 C C . ALA A 1 91 ? 8.805 -3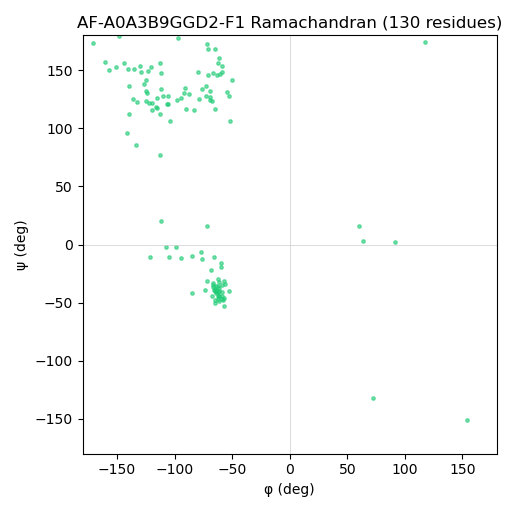.002 -9.737 1.00 97.25 91 ALA A C 1
ATOM 672 O O . ALA A 1 91 ? 9.866 -3.529 -10.069 1.00 97.25 91 ALA A O 1
ATOM 673 N N . ASP A 1 92 ? 8.725 -1.729 -9.352 1.00 96.81 92 ASP A N 1
ATOM 674 C CA . ASP A 1 92 ? 9.818 -0.783 -9.165 1.00 96.81 92 ASP A CA 1
ATOM 675 C C . ASP A 1 92 ? 9.460 0.217 -8.043 1.00 96.81 92 ASP A C 1
ATOM 677 O O . ASP A 1 92 ? 8.371 0.168 -7.459 1.00 96.81 92 ASP A O 1
ATOM 681 N N . ALA A 1 93 ? 10.375 1.142 -7.737 1.00 97.12 93 ALA A N 1
ATOM 682 C CA . ALA A 1 93 ? 10.152 2.184 -6.731 1.00 97.12 93 ALA A CA 1
ATOM 683 C C . ALA A 1 93 ? 8.939 3.075 -7.066 1.00 97.12 93 ALA A C 1
ATOM 685 O O . ALA A 1 93 ? 8.174 3.453 -6.178 1.00 97.12 93 ALA A O 1
ATOM 686 N N . ALA A 1 94 ? 8.692 3.342 -8.355 1.00 96.00 94 ALA A N 1
ATOM 687 C CA . ALA A 1 94 ? 7.521 4.099 -8.784 1.00 96.00 94 ALA A CA 1
ATOM 688 C C . ALA A 1 94 ? 6.217 3.355 -8.455 1.00 96.00 94 ALA A C 1
ATOM 690 O O . ALA A 1 94 ? 5.264 3.981 -7.991 1.00 96.00 94 ALA A O 1
ATOM 691 N N . GLY A 1 95 ? 6.183 2.031 -8.614 1.00 97.06 95 GLY A N 1
ATOM 692 C CA . GLY A 1 95 ? 5.060 1.181 -8.224 1.00 97.06 95 GLY A CA 1
ATOM 693 C C . GLY A 1 95 ? 4.806 1.226 -6.723 1.00 97.06 95 GLY A C 1
ATOM 694 O O . GLY A 1 95 ? 3.670 1.437 -6.296 1.00 97.06 95 GLY A O 1
ATOM 695 N N . VAL A 1 96 ? 5.863 1.153 -5.908 1.00 97.81 96 VAL A N 1
ATOM 696 C CA . VAL A 1 96 ? 5.744 1.345 -4.453 1.00 97.81 96 VAL A CA 1
ATOM 697 C C . VAL A 1 96 ? 5.166 2.728 -4.138 1.00 97.81 96 VAL A C 1
ATOM 699 O O . VAL A 1 96 ? 4.229 2.826 -3.350 1.00 97.81 96 VAL A O 1
ATOM 702 N N . ALA A 1 97 ? 5.622 3.793 -4.800 1.00 97.19 97 ALA A N 1
ATOM 703 C CA . ALA A 1 97 ? 5.057 5.129 -4.611 1.00 97.19 97 ALA A CA 1
ATOM 704 C C . ALA A 1 97 ? 3.563 5.212 -4.997 1.00 97.19 97 ALA A C 1
ATOM 706 O O . ALA A 1 97 ? 2.784 5.882 -4.312 1.00 97.19 97 ALA A O 1
ATOM 707 N N . ARG A 1 98 ? 3.125 4.512 -6.058 1.00 96.56 98 ARG A N 1
ATOM 708 C CA . ARG A 1 98 ? 1.699 4.428 -6.432 1.00 96.56 98 ARG A CA 1
ATOM 709 C C . ARG A 1 98 ? 0.878 3.713 -5.364 1.00 96.56 98 ARG A C 1
ATOM 711 O O . ARG A 1 98 ? -0.148 4.240 -4.939 1.00 96.56 98 ARG A O 1
ATOM 718 N N . GLY A 1 99 ? 1.345 2.565 -4.883 1.00 96.94 99 GLY A N 1
ATOM 719 C CA . GLY A 1 99 ? 0.652 1.837 -3.823 1.00 96.94 99 GLY A CA 1
ATOM 720 C C . GLY A 1 99 ? 0.649 2.579 -2.485 1.00 96.94 99 GLY A C 1
ATOM 721 O O . GLY A 1 99 ? -0.347 2.532 -1.764 1.00 96.94 99 GLY A O 1
ATOM 722 N N . ALA A 1 100 ? 1.703 3.341 -2.181 1.00 97.25 100 ALA A N 1
ATOM 723 C CA . ALA A 1 100 ? 1.765 4.223 -1.019 1.00 97.25 100 ALA A CA 1
ATOM 724 C C . ALA A 1 100 ? 0.691 5.319 -1.094 1.00 97.25 100 ALA A C 1
ATOM 726 O O . ALA A 1 100 ? 0.028 5.604 -0.096 1.00 97.25 100 ALA A O 1
ATOM 727 N N . ALA A 1 101 ? 0.457 5.890 -2.282 1.00 96.38 101 ALA A N 1
ATOM 728 C CA . ALA A 1 101 ? -0.627 6.845 -2.496 1.00 96.38 101 ALA A CA 1
ATOM 729 C C . ALA A 1 101 ? -2.009 6.197 -2.294 1.00 96.38 101 ALA A C 1
ATOM 731 O O . ALA A 1 10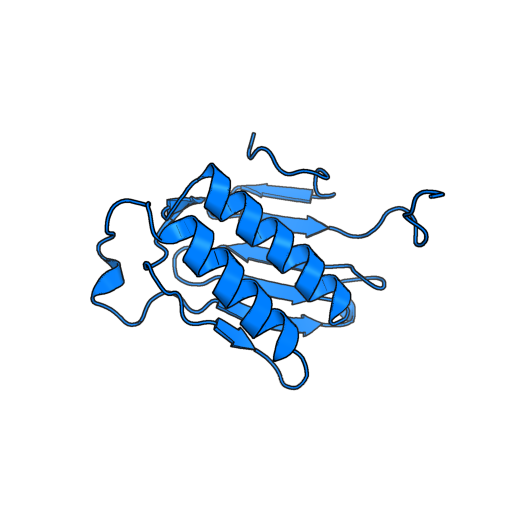1 ? -2.881 6.808 -1.677 1.00 96.38 101 ALA A O 1
ATOM 732 N N . THR A 1 102 ? -2.202 4.954 -2.746 1.00 96.56 102 THR A N 1
ATOM 733 C CA . THR A 1 102 ? -3.440 4.193 -2.501 1.00 96.56 102 THR A CA 1
ATOM 734 C C . THR A 1 102 ? -3.665 3.950 -1.011 1.00 96.56 102 THR A C 1
ATOM 736 O O . THR A 1 102 ? -4.753 4.220 -0.504 1.00 96.56 102 THR A O 1
ATOM 739 N N . LEU A 1 103 ? -2.636 3.511 -0.280 1.00 96.19 103 LEU A N 1
ATOM 740 C CA . LEU A 1 103 ? -2.718 3.319 1.169 1.00 96.19 103 LEU A CA 1
ATOM 741 C C . LEU A 1 103 ? -3.016 4.633 1.906 1.00 96.19 103 LEU A C 1
ATOM 743 O O . LEU A 1 103 ? -3.824 4.655 2.832 1.00 96.19 103 LEU A O 1
ATOM 747 N N . TYR A 1 104 ? -2.410 5.738 1.471 1.00 95.38 104 TYR A N 1
ATOM 748 C CA . TYR A 1 104 ? -2.695 7.063 2.013 1.00 95.38 104 TYR A CA 1
ATOM 749 C C . TYR A 1 104 ? -4.155 7.480 1.793 1.00 95.38 104 TYR A C 1
ATOM 751 O O . TYR A 1 104 ? -4.800 7.950 2.728 1.00 95.38 104 TYR A O 1
ATOM 759 N N . GLN A 1 105 ? -4.713 7.264 0.599 1.00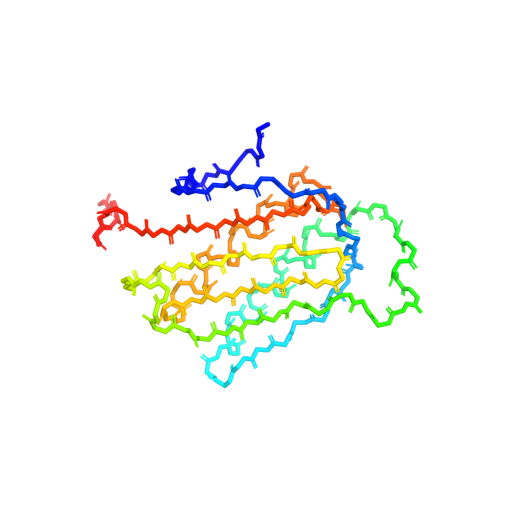 94.88 105 GLN A N 1
ATOM 760 C CA . GLN A 1 105 ? -6.130 7.543 0.337 1.00 94.88 105 GLN A CA 1
ATOM 761 C C . GLN A 1 105 ? -7.057 6.678 1.198 1.00 94.88 105 GLN A C 1
ATOM 763 O O . GLN A 1 105 ? -8.030 7.194 1.749 1.00 94.88 105 GLN A O 1
ATOM 768 N N . LEU A 1 106 ? -6.731 5.392 1.382 1.00 94.25 106 LEU A N 1
ATOM 769 C CA . LEU A 1 106 ? -7.470 4.523 2.302 1.00 94.25 106 LEU A CA 1
ATOM 770 C C . LEU A 1 106 ? -7.448 5.091 3.725 1.00 94.25 106 LEU A C 1
ATOM 772 O O . LEU A 1 106 ? -8.510 5.243 4.320 1.00 94.25 106 LEU A O 1
ATOM 776 N N . ALA A 1 107 ? -6.281 5.501 4.227 1.00 92.31 107 ALA A N 1
ATOM 777 C CA . ALA A 1 107 ? -6.147 6.124 5.545 1.00 92.31 107 ALA A CA 1
ATOM 778 C C . ALA A 1 107 ? -6.906 7.457 5.669 1.00 92.31 107 ALA A C 1
ATOM 780 O O . ALA A 1 107 ? -7.480 7.739 6.717 1.00 92.31 107 ALA A O 1
ATOM 781 N N . LEU A 1 108 ? -6.966 8.269 4.609 1.00 91.81 108 LEU A N 1
ATOM 782 C CA . LEU A 1 108 ? -7.777 9.491 4.597 1.00 91.81 108 LEU A CA 1
ATOM 783 C C . LEU A 1 108 ? -9.283 9.199 4.664 1.00 91.81 108 LEU A C 1
ATOM 785 O O . LEU A 1 108 ? -10.023 9.969 5.273 1.00 91.81 108 LEU A O 1
ATOM 789 N N . SER A 1 109 ? -9.734 8.121 4.021 1.00 91.19 109 SER A N 1
ATOM 790 C CA . SER A 1 109 ? -11.158 7.771 3.937 1.00 91.19 109 SER A CA 1
ATOM 791 C C . SER A 1 109 ? -11.675 6.984 5.148 1.00 91.19 109 SER A C 1
ATOM 793 O O . SER A 1 109 ? -12.756 7.281 5.649 1.00 91.19 109 SER A O 1
ATOM 795 N N . GLU A 1 110 ? -10.899 6.018 5.645 1.00 90.62 110 GLU A N 1
ATOM 796 C CA . GLU A 1 110 ? -11.293 5.082 6.710 1.00 90.62 110 GLU A CA 1
ATOM 797 C C . GLU A 1 110 ? -10.643 5.422 8.067 1.00 90.62 110 GLU A C 1
ATOM 799 O O . GLU A 1 110 ? -11.016 4.872 9.105 1.00 90.62 110 GLU A O 1
ATOM 804 N N . GLY A 1 111 ? -9.669 6.335 8.092 1.00 89.75 111 GLY A N 1
ATOM 805 C CA . GLY A 1 111 ? -8.935 6.703 9.299 1.00 89.75 111 GLY A CA 1
ATOM 806 C C . GLY A 1 111 ? -7.963 5.610 9.747 1.00 89.75 111 GLY A C 1
ATOM 807 O O . GLY A 1 111 ? -7.177 5.087 8.958 1.00 89.75 111 GLY A O 1
ATOM 808 N N . ARG A 1 112 ? -7.996 5.281 11.045 1.00 88.06 112 ARG A N 1
ATOM 809 C CA . ARG A 1 112 ? -7.096 4.291 11.666 1.00 88.06 112 ARG A CA 1
ATOM 810 C C . ARG A 1 112 ? -7.569 2.842 11.538 1.00 88.06 112 ARG A C 1
ATOM 812 O O . ARG A 1 112 ? -6.798 1.954 11.864 1.00 88.06 112 ARG A O 1
ATOM 819 N N . GLU A 1 113 ? -8.791 2.589 11.078 1.00 90.19 113 GLU A N 1
ATOM 820 C CA . GLU A 1 113 ? -9.394 1.248 11.018 1.00 90.19 113 GLU A CA 1
ATOM 821 C C . GLU A 1 113 ? -9.589 0.807 9.566 1.00 90.19 113 GLU A C 1
ATOM 823 O O . GLU A 1 113 ? -10.697 0.844 9.018 1.00 90.19 113 GLU A O 1
ATOM 828 N N . LEU A 1 114 ? -8.497 0.390 8.928 1.00 91.44 114 LEU A N 1
ATOM 829 C CA . LEU A 1 114 ? -8.513 0.009 7.522 1.00 91.44 114 LEU A CA 1
ATOM 830 C C . LEU A 1 114 ? -9.218 -1.342 7.327 1.00 91.44 114 LEU A C 1
ATOM 832 O O . LEU A 1 114 ? -8.953 -2.281 8.073 1.00 91.44 114 LEU A O 1
ATOM 836 N N . PRO A 1 115 ? -10.087 -1.504 6.319 1.00 93.19 115 PRO A N 1
ATOM 837 C CA . PRO A 1 115 ? -10.581 -2.823 5.934 1.00 93.19 115 PRO A CA 1
ATOM 838 C C . PRO A 1 115 ? -9.433 -3.712 5.440 1.00 93.19 115 PRO A C 1
ATOM 840 O O . PRO A 1 115 ? -8.503 -3.236 4.786 1.00 93.19 115 PRO A O 1
ATOM 843 N N . CYS A 1 116 ? -9.513 -5.016 5.710 1.00 94.94 116 CYS A N 1
ATOM 844 C CA . CYS A 1 116 ? -8.604 -5.972 5.084 1.00 94.94 116 CYS A CA 1
ATOM 845 C C . CYS A 1 116 ? -8.912 -6.054 3.583 1.00 94.94 116 CYS A C 1
ATOM 847 O O . CYS A 1 116 ? -10.041 -6.355 3.195 1.00 94.94 116 CYS A O 1
ATOM 849 N N . LEU A 1 117 ? -7.915 -5.806 2.737 1.00 96.50 117 LEU A N 1
ATOM 850 C CA . LEU A 1 117 ? -8.069 -5.687 1.286 1.00 96.50 117 LEU A CA 1
ATOM 851 C C . LEU A 1 117 ? -6.894 -6.342 0.562 1.00 96.50 117 LEU A C 1
ATOM 853 O O . LEU A 1 117 ? -5.771 -6.338 1.062 1.00 96.50 117 LEU A O 1
ATOM 857 N N . ASP A 1 118 ? -7.143 -6.831 -0.648 1.00 97.25 118 ASP A N 1
ATOM 858 C CA . ASP A 1 118 ? -6.112 -7.039 -1.664 1.00 97.25 118 ASP A CA 1
ATOM 859 C C . ASP A 1 118 ? -6.382 -6.131 -2.851 1.00 97.25 118 ASP A C 1
ATOM 861 O O . ASP A 1 118 ? -7.472 -6.148 -3.422 1.00 97.25 118 ASP A O 1
ATOM 865 N N . ILE A 1 119 ? -5.386 -5.340 -3.225 1.00 96.88 119 ILE A N 1
ATOM 866 C CA . ILE A 1 119 ? -5.448 -4.421 -4.354 1.00 96.88 119 ILE A CA 1
ATOM 867 C C . ILE A 1 119 ? -4.295 -4.746 -5.288 1.00 96.88 119 ILE A C 1
ATOM 869 O O . ILE A 1 119 ? -3.150 -4.840 -4.853 1.00 96.88 119 ILE A O 1
ATOM 873 N N . ALA A 1 120 ? -4.597 -4.887 -6.572 1.00 96.50 120 ALA A N 1
ATOM 874 C CA . ALA A 1 120 ? -3.598 -4.971 -7.624 1.00 96.50 120 ALA A CA 1
ATOM 875 C C . ALA A 1 120 ? -3.903 -3.898 -8.662 1.00 96.50 120 ALA A C 1
ATOM 877 O O . ALA A 1 120 ? -5.052 -3.736 -9.088 1.00 96.50 120 ALA A O 1
ATOM 878 N N . ASP A 1 121 ? -2.881 -3.150 -9.053 1.00 95.50 121 ASP A N 1
ATOM 879 C CA . ASP A 1 121 ? -3.053 -2.031 -9.961 1.00 95.50 121 ASP A CA 1
ATOM 880 C C . ASP A 1 121 ? -1.802 -1.792 -10.796 1.00 95.50 121 ASP A C 1
ATOM 882 O O . ASP A 1 121 ? -0.680 -2.117 -10.407 1.00 95.50 121 ASP A O 1
ATOM 886 N N . ALA A 1 122 ? -2.014 -1.231 -11.978 1.00 93.38 122 ALA A N 1
ATOM 887 C CA . ALA A 1 122 ? -0.954 -0.924 -12.915 1.00 93.38 122 ALA A CA 1
ATOM 888 C C . ALA A 1 122 ? -1.403 0.174 -13.876 1.00 93.38 122 ALA A C 1
ATOM 890 O O . ALA A 1 122 ? -2.587 0.283 -14.232 1.00 93.38 122 ALA A O 1
ATOM 891 N N . PRO A 1 123 ? -0.463 0.985 -14.374 1.00 88.06 123 PRO A N 1
ATOM 892 C CA . PRO A 1 123 ? -0.803 1.992 -15.343 1.00 88.06 123 PRO A CA 1
ATOM 893 C C . PRO A 1 123 ? -1.306 1.376 -16.667 1.00 88.06 123 PRO A C 1
ATOM 895 O O . PRO A 1 123 ? -0.544 0.795 -17.425 1.00 88.06 123 PRO A O 1
ATOM 898 N N . ARG A 1 124 ? -2.575 1.625 -17.037 1.00 86.12 124 ARG A N 1
ATOM 899 C CA . ARG A 1 124 ? -3.085 1.330 -18.400 1.00 86.12 124 ARG A CA 1
ATOM 900 C C . ARG A 1 124 ? -2.250 1.926 -19.556 1.00 86.12 124 ARG A C 1
ATOM 902 O O . ARG A 1 124 ? -2.096 1.278 -20.584 1.00 86.12 124 ARG A O 1
ATOM 909 N N . PHE A 1 125 ? -1.756 3.157 -19.413 1.00 83.25 125 PHE A N 1
ATOM 910 C CA . PHE A 1 125 ? -0.860 3.832 -20.363 1.00 83.25 125 PHE A CA 1
ATOM 911 C C . PHE A 1 125 ? 0.417 4.305 -19.664 1.00 83.25 125 PHE A C 1
ATOM 913 O O . PHE A 1 125 ? 0.331 4.802 -18.538 1.00 83.25 125 PHE A O 1
ATOM 920 N N . ALA A 1 126 ? 1.562 4.197 -20.342 1.00 79.31 126 ALA A N 1
ATOM 921 C CA . ALA A 1 126 ? 2.865 4.609 -19.812 1.00 79.31 126 ALA A CA 1
ATOM 922 C C . ALA A 1 126 ? 3.033 6.138 -19.732 1.00 79.31 126 ALA A C 1
ATOM 924 O O . ALA A 1 126 ? 3.706 6.642 -18.844 1.00 79.31 126 ALA A O 1
ATOM 925 N N . TRP A 1 127 ? 2.405 6.895 -20.637 1.00 79.06 127 TRP A N 1
ATOM 926 C CA . TRP A 1 127 ? 2.423 8.358 -20.583 1.00 79.06 127 TRP A CA 1
ATOM 927 C C . TRP A 1 127 ? 1.151 8.885 -19.923 1.00 79.06 127 TRP A C 1
ATOM 929 O O . TRP A 1 127 ? 0.042 8.620 -20.394 1.00 79.06 127 TRP A O 1
ATOM 939 N N . ARG A 1 128 ? 1.313 9.687 -18.865 1.00 82.12 128 ARG A N 1
ATOM 940 C CA . ARG A 1 128 ? 0.231 10.407 -18.176 1.00 82.12 128 ARG A CA 1
ATOM 941 C C . ARG A 1 128 ? 0.728 11.807 -17.824 1.00 82.12 128 ARG A C 1
ATOM 943 O O . ARG A 1 128 ? 1.625 11.944 -17.002 1.00 82.12 128 ARG A O 1
ATOM 950 N N . GLY A 1 129 ? 0.174 12.845 -18.441 1.00 80.94 129 GLY A N 1
ATOM 951 C CA . GLY A 1 129 ? 0.613 14.221 -18.205 1.00 80.94 129 GLY A CA 1
ATOM 952 C C . GLY A 1 129 ? -0.309 15.243 -18.855 1.00 80.94 129 GLY A C 1
ATOM 953 O O . GLY A 1 129 ? -1.230 14.879 -19.584 1.00 80.94 129 GLY A O 1
ATOM 954 N N . PHE A 1 130 ? -0.055 16.518 -18.582 1.00 80.38 130 PHE A N 1
ATOM 955 C CA . PHE A 1 130 ? -0.780 17.657 -19.140 1.00 80.38 130 PHE A CA 1
ATOM 956 C C . PHE A 1 130 ? 0.214 18.683 -19.700 1.00 80.38 130 PHE A C 1
ATOM 958 O O . PHE A 1 130 ? 1.366 18.728 -19.272 1.00 80.38 130 PHE A O 1
ATOM 965 N N . MET A 1 131 ? -0.223 19.475 -20.681 1.00 85.56 131 MET A N 1
ATOM 966 C CA . MET A 1 131 ? 0.545 20.604 -21.213 1.00 85.56 131 MET A CA 1
ATOM 967 C C . MET A 1 131 ? 0.237 21.843 -20.365 1.00 85.56 131 MET A C 1
ATOM 969 O O . MET A 1 131 ? -0.937 22.114 -20.106 1.00 85.56 131 MET A O 1
ATOM 973 N N . LEU A 1 132 ? 1.284 22.533 -19.905 1.00 73.44 132 LEU A N 1
ATOM 974 C CA . LEU A 1 132 ? 1.218 23.730 -19.059 1.00 73.44 132 LEU A CA 1
ATOM 975 C C . LEU A 1 132 ? 1.423 25.006 -19.870 1.00 73.44 132 LEU A C 1
ATOM 977 O O . LEU A 1 132 ? 2.344 25.002 -20.718 1.00 73.44 132 LEU A O 1
#

Foldseek 3Di:
DLPDPPDFPDKDFDPFWAFAALQAAEAEDPPLVVLSVVLRVLSNVLQVPPDGDPQNPPNAAYEYEEEDLVLDDALKWKWWADHRHIYIYANDSNVSNVVSVRVSSQCNRVPRIGTGMITTHDDPDPDDDDDD

Solvent-accessible surface area (backbone atoms only — not comparable to full-atom values): 7265 Å² total; per-residue (Å²): 132,77,79,60,82,77,73,63,80,39,78,45,86,46,91,57,51,21,65,49,29,60,72,60,49,71,50,56,43,94,89,32,63,67,50,44,52,53,42,51,56,49,44,35,68,47,30,69,82,44,81,90,52,88,39,67,82,48,94,41,42,46,33,37,40,42,79,35,60,84,65,44,56,78,44,5,20,37,37,38,34,42,67,64,36,35,43,37,34,1,27,36,68,61,1,36,45,49,46,41,51,51,53,41,46,43,30,63,70,52,39,44,56,36,66,11,32,41,35,41,36,59,64,91,57,93,80,82,87,81,92,131

Radius of gyration: 14.34 Å; Cα contacts (8 Å, |Δi|>4): 287; chains: 1; bounding box: 34×34×44 Å

Nearest PDB structures (foldseek):
  4pys-assembly2_B  TM=7.683E-01  e=9.697E-08  Bacteroides fragilis NCTC 9343
  6pv5-assembly1_A  TM=7.623E-01  e=2.750E-06  Clostridium perfringens ATCC 13124
  4c7g-assembly1_A  TM=7.407E-01  e=6.152E-06  Streptomyces coelicolor
  7ezt-assembly3_C  TM=8.101E-01  e=9.389E-05  Akkermansia muciniphila ATCC BAA-835
  8bbl-assembly6_F  TM=7.265E-01  e=1.657E-05  Prevotella

Mean predicted aligned error: 4.92 Å